Protein AF-A0A9D8J303-F1 (afdb_monomer)

Sequence (135 aa):
MKRLLLAVLLLCASNAFAAGGGPTNPLYVREQQGTTLTFFEVSCPDNTTDGIALVTAAQAANARSILFQNTNATAGNYVTICPVAFATDVCDTPAEGLTLWGAGSLPIDRAIRDGAWSCISGTGAAITVEVLIEK

Radius of gyration: 22.98 Å; Cα contacts (8 Å, |Δi|>4): 298; chains: 1; bounding box: 74×56×32 Å

Structure (mmCIF, N/CA/C/O backbone):
data_AF-A0A9D8J303-F1
#
_entry.id   AF-A0A9D8J303-F1
#
loop_
_atom_site.group_PDB
_atom_site.id
_atom_site.type_symbol
_atom_site.label_atom_id
_atom_site.label_alt_id
_atom_site.label_comp_id
_atom_site.label_asym_id
_atom_site.label_entity_id
_atom_site.label_seq_id
_atom_site.pdbx_PDB_ins_code
_atom_site.Cartn_x
_atom_site.Cartn_y
_atom_site.Cartn_z
_atom_site.occupancy
_atom_site.B_iso_or_equiv
_atom_site.auth_seq_id
_atom_site.auth_comp_id
_atom_site.auth_asym_id
_atom_site.auth_atom_id
_atom_site.pdbx_PDB_model_num
ATOM 1 N N . MET A 1 1 ? -61.325 37.478 15.347 1.00 44.81 1 MET A N 1
ATOM 2 C CA . MET A 1 1 ? -59.971 37.966 14.997 1.00 44.81 1 MET A CA 1
ATOM 3 C C . MET A 1 1 ? -59.066 36.758 14.749 1.00 44.81 1 MET A C 1
ATOM 5 O O . MET A 1 1 ? -58.615 36.113 15.682 1.00 44.81 1 MET A O 1
ATOM 9 N N . LYS A 1 2 ? -58.916 36.389 13.471 1.00 47.75 2 LYS A N 1
ATOM 10 C CA . LYS A 1 2 ? -58.295 35.160 12.929 1.00 47.75 2 LYS A CA 1
ATOM 11 C C . LYS A 1 2 ? -56.756 35.260 12.817 1.00 47.75 2 LYS A C 1
ATOM 13 O O . LYS A 1 2 ? -56.219 35.104 11.728 1.00 47.75 2 LYS A O 1
ATOM 18 N N . ARG A 1 3 ? -56.030 35.615 13.885 1.00 51.22 3 ARG A N 1
ATOM 19 C CA . ARG A 1 3 ? -54.570 35.874 13.769 1.00 51.22 3 ARG A CA 1
ATOM 20 C C . ARG A 1 3 ? -53.656 35.179 14.781 1.00 51.22 3 ARG A C 1
ATOM 22 O O . ARG A 1 3 ? -52.450 35.300 14.647 1.00 51.22 3 ARG A O 1
ATOM 29 N N . LEU A 1 4 ? -54.186 34.405 15.730 1.00 49.12 4 LEU A N 1
ATOM 30 C CA . LEU A 1 4 ? -53.358 33.745 16.756 1.00 49.12 4 LEU A CA 1
ATOM 31 C C . LEU A 1 4 ? -53.026 32.267 16.494 1.00 49.12 4 LEU A C 1
ATOM 33 O O . LEU A 1 4 ? -52.197 31.704 17.195 1.00 49.12 4 LEU A O 1
ATOM 37 N N . LEU A 1 5 ? -53.607 31.639 15.468 1.00 50.72 5 LEU A N 1
ATOM 38 C CA . LEU A 1 5 ? -53.395 30.208 15.191 1.00 50.72 5 LEU A CA 1
ATOM 39 C C . LEU A 1 5 ? -52.153 29.899 14.338 1.00 50.72 5 LEU A C 1
ATOM 41 O O . LEU A 1 5 ? -51.762 28.742 14.250 1.00 50.72 5 LEU A O 1
ATOM 45 N N . LEU A 1 6 ? -51.503 30.908 13.745 1.00 49.41 6 LEU A N 1
ATOM 46 C CA . LEU A 1 6 ? -50.312 30.697 12.908 1.00 49.41 6 LEU A CA 1
ATOM 47 C C . LEU A 1 6 ? -48.989 30.728 13.695 1.00 49.41 6 LEU A C 1
ATOM 49 O O . LEU A 1 6 ? -47.958 30.335 13.164 1.00 49.41 6 LEU A O 1
ATOM 53 N N . ALA A 1 7 ? -49.005 31.177 14.954 1.00 48.31 7 ALA A N 1
ATOM 54 C CA . ALA A 1 7 ? -47.798 31.286 15.780 1.00 48.31 7 ALA A CA 1
ATOM 55 C C . ALA A 1 7 ? -47.436 29.980 16.514 1.00 48.31 7 ALA A C 1
ATOM 57 O O . ALA A 1 7 ? -46.295 29.805 16.924 1.00 48.31 7 ALA A O 1
ATOM 58 N N . VAL A 1 8 ? -48.382 29.044 16.653 1.00 50.47 8 VAL A N 1
ATOM 59 C CA . VAL A 1 8 ? -48.162 27.772 17.372 1.00 50.47 8 VAL A CA 1
ATOM 60 C C . VAL A 1 8 ? -47.608 26.675 16.452 1.00 50.47 8 VAL A C 1
ATOM 62 O O . VAL A 1 8 ? -46.989 25.728 16.921 1.00 50.47 8 VAL A O 1
ATOM 65 N N . LEU A 1 9 ? -47.751 26.822 15.132 1.00 48.53 9 LEU A N 1
ATOM 66 C CA . LEU A 1 9 ? -47.262 25.849 14.146 1.00 48.53 9 LEU A CA 1
ATOM 67 C C . LEU A 1 9 ? -45.779 26.017 13.772 1.00 48.53 9 LEU A C 1
ATOM 69 O O . LEU A 1 9 ? -45.213 25.111 13.170 1.00 48.53 9 LEU A O 1
ATOM 73 N N . LEU A 1 10 ? -45.130 27.127 14.147 1.00 48.28 10 LEU A N 1
ATOM 74 C CA . LEU A 1 10 ? -43.705 27.358 13.856 1.00 48.28 10 LEU A CA 1
ATOM 75 C C . LEU A 1 10 ? -42.737 26.808 14.920 1.00 48.28 10 LEU A C 1
ATOM 77 O O . LEU A 1 10 ? -41.527 26.880 14.730 1.00 48.28 10 LEU A O 1
ATOM 81 N N . LEU A 1 11 ? -43.237 26.245 16.023 1.00 47.41 11 LEU A N 1
ATOM 82 C CA . LEU A 1 11 ? -42.411 25.767 17.143 1.00 47.41 11 LEU A CA 1
ATOM 83 C C . LEU A 1 11 ? -42.048 24.272 17.081 1.00 47.41 11 LEU A C 1
ATOM 85 O O . LEU A 1 11 ? -41.375 23.780 17.981 1.00 47.41 11 LEU A O 1
ATOM 89 N N . CYS A 1 12 ? -42.444 23.551 16.026 1.00 48.25 12 CYS A N 1
ATOM 90 C CA . CYS A 1 12 ? -42.174 22.112 15.883 1.00 48.25 12 CYS A CA 1
ATOM 91 C C . CYS A 1 12 ? -41.349 21.733 14.645 1.00 48.25 12 CYS A C 1
ATOM 93 O O . CYS A 1 12 ? -41.346 20.569 14.252 1.00 48.25 12 CYS A O 1
ATOM 95 N N . ALA A 1 13 ? -40.597 22.666 14.057 1.00 47.97 13 ALA A N 1
ATOM 96 C CA . ALA A 1 13 ? -39.508 22.301 13.152 1.00 47.97 13 ALA A CA 1
ATOM 97 C C . ALA A 1 13 ? -38.290 21.846 13.975 1.00 47.97 13 ALA A C 1
ATOM 99 O O . ALA A 1 13 ? -37.222 22.454 13.942 1.00 47.97 13 ALA A O 1
ATOM 100 N N . SER A 1 14 ? -38.465 20.787 14.767 1.00 48.97 14 SER A N 1
ATOM 101 C CA . SER A 1 14 ? -37.335 20.010 15.257 1.00 48.97 14 SER A CA 1
ATOM 102 C C . SER A 1 14 ? -36.628 19.500 14.012 1.00 48.97 14 SER A C 1
ATOM 104 O O . SER A 1 14 ? -37.262 18.845 13.182 1.00 48.97 14 SER A O 1
ATOM 106 N N . ASN A 1 15 ? -35.344 19.813 13.855 1.00 45.31 15 ASN A N 1
ATOM 107 C CA . ASN A 1 15 ? -34.519 19.184 12.837 1.00 45.31 15 ASN A CA 1
ATOM 108 C C . ASN A 1 15 ? -34.637 17.671 13.037 1.00 45.31 15 ASN A C 1
ATOM 110 O O . ASN A 1 15 ? -34.056 17.116 13.970 1.00 45.31 15 ASN A O 1
ATOM 114 N N . ALA A 1 16 ? -35.432 17.012 12.196 1.00 42.72 16 ALA A N 1
ATOM 115 C CA . ALA A 1 16 ? -35.456 15.570 12.098 1.00 42.72 16 ALA A CA 1
ATOM 116 C C . ALA A 1 16 ? -34.157 15.166 11.401 1.00 42.72 16 ALA A C 1
ATOM 118 O O . ALA A 1 16 ? -34.143 14.775 10.237 1.00 42.72 16 ALA A O 1
ATOM 119 N N . PHE A 1 17 ? -33.039 15.298 12.114 1.00 46.81 17 PHE A N 1
ATOM 120 C CA . PHE A 1 17 ? -31.905 14.448 11.835 1.00 46.81 17 PHE A CA 1
ATOM 121 C C . PHE A 1 17 ? -32.443 13.042 12.051 1.00 46.81 17 PHE A C 1
ATOM 123 O O . PHE A 1 17 ? -32.822 12.681 13.168 1.00 46.81 17 PHE A O 1
ATOM 130 N N . ALA A 1 18 ? -32.572 12.276 10.968 1.00 49.78 18 ALA A N 1
ATOM 131 C CA . ALA A 1 18 ? -32.665 10.839 11.091 1.00 49.78 18 ALA A CA 1
ATOM 132 C C . ALA A 1 18 ? -31.442 10.445 11.918 1.00 49.78 18 ALA A C 1
ATOM 134 O O . ALA A 1 18 ? -30.316 10.524 11.431 1.00 49.78 18 ALA A O 1
ATOM 135 N N . ALA A 1 19 ? -31.655 10.157 13.202 1.00 49.84 19 ALA A N 1
ATOM 136 C CA . ALA A 1 19 ? -30.623 9.640 14.070 1.00 49.84 19 ALA A CA 1
ATOM 137 C C . ALA A 1 19 ? -30.269 8.280 13.476 1.00 49.84 19 ALA A C 1
ATOM 139 O O . ALA A 1 19 ? -30.948 7.285 13.739 1.00 49.84 19 ALA A O 1
ATOM 140 N N . GLY A 1 20 ? -29.291 8.274 12.564 1.00 52.00 20 GLY A N 1
ATOM 141 C CA . GLY A 1 20 ? -28.702 7.062 12.026 1.00 52.00 20 GLY A CA 1
ATOM 142 C C . GLY A 1 20 ? -28.393 6.197 13.232 1.00 52.00 20 GLY A C 1
ATOM 143 O O . GLY A 1 20 ? -27.711 6.648 14.152 1.00 52.00 20 GLY A O 1
ATOM 144 N N . GLY A 1 21 ? -29.035 5.029 13.301 1.00 60.97 21 GLY A N 1
ATOM 145 C CA . GLY A 1 21 ? -28.943 4.175 14.481 1.00 60.97 21 GLY A CA 1
ATOM 146 C C . GLY A 1 21 ? -27.496 3.793 14.771 1.00 60.97 21 GLY A C 1
ATOM 147 O O . GLY A 1 21 ? -26.601 4.080 13.996 1.00 60.97 21 GLY A O 1
ATOM 148 N N . GLY A 1 22 ? -27.237 3.127 15.890 1.00 61.22 22 GLY A N 1
ATOM 149 C CA . GLY A 1 22 ? -25.872 2.715 16.212 1.00 61.22 22 GLY A CA 1
ATOM 150 C C . GLY A 1 22 ? -25.267 1.729 15.194 1.00 61.22 22 GLY A C 1
ATOM 151 O O . GLY A 1 22 ? -25.955 1.257 14.291 1.00 61.22 22 GLY A O 1
ATOM 152 N N . PRO A 1 23 ? -24.001 1.325 15.397 1.00 56.53 23 PRO A N 1
ATOM 153 C CA . PRO A 1 23 ? -23.265 0.345 14.585 1.00 56.53 23 PRO A CA 1
ATOM 154 C C . PRO A 1 23 ? -23.985 -0.961 14.228 1.00 56.53 23 PRO A C 1
ATOM 156 O O . PRO A 1 23 ? -23.537 -1.674 13.338 1.00 56.53 23 PRO A O 1
ATOM 159 N N . THR A 1 24 ? -25.048 -1.301 14.953 1.00 66.31 24 THR A N 1
ATOM 160 C CA . THR A 1 24 ? -25.872 -2.497 14.770 1.00 66.31 24 THR A CA 1
ATOM 161 C C . THR A 1 24 ? -27.071 -2.282 13.841 1.00 66.31 24 THR A C 1
ATOM 163 O O . THR A 1 24 ? -27.763 -3.244 13.517 1.00 66.31 24 THR A O 1
ATOM 166 N N . ASN A 1 25 ? -27.346 -1.046 13.415 1.00 69.81 25 ASN A N 1
ATOM 167 C CA . ASN A 1 25 ? -28.432 -0.732 12.493 1.00 69.81 25 ASN A CA 1
ATOM 168 C C . ASN A 1 25 ? -27.953 -0.926 11.039 1.00 69.81 25 ASN A C 1
ATOM 170 O O . ASN A 1 25 ? -26.964 -0.308 10.645 1.00 69.81 25 ASN A O 1
ATOM 174 N N . PRO A 1 26 ? -28.654 -1.726 10.213 1.00 63.97 26 PRO A N 1
ATOM 175 C CA . PRO A 1 26 ? -28.286 -1.945 8.811 1.00 63.97 26 PRO A CA 1
ATOM 176 C C . PRO A 1 26 ? -28.363 -0.682 7.937 1.00 63.97 26 PRO A C 1
ATOM 178 O O . PRO A 1 26 ? -27.812 -0.668 6.842 1.00 63.97 26 PRO A O 1
ATOM 181 N N . LEU A 1 27 ? -29.035 0.373 8.406 1.00 62.31 27 LEU A N 1
ATOM 182 C CA . LEU A 1 27 ? -29.119 1.682 7.751 1.00 62.31 27 LEU A CA 1
ATOM 183 C C . LEU A 1 27 ? -28.205 2.728 8.405 1.00 62.31 27 LEU A C 1
ATOM 185 O O . LEU A 1 27 ? -28.340 3.925 8.143 1.00 62.31 27 LEU A O 1
ATOM 189 N N . TYR A 1 28 ? -27.300 2.307 9.291 1.00 62.25 28 TYR A N 1
ATOM 190 C CA . TYR A 1 28 ? -26.329 3.213 9.880 1.00 62.25 28 TYR A CA 1
ATOM 191 C C . TYR A 1 28 ? -25.271 3.606 8.854 1.00 62.25 28 TYR A C 1
ATOM 193 O O . TYR A 1 28 ? -24.372 2.836 8.518 1.00 62.25 28 TYR A O 1
ATOM 201 N N . VAL A 1 29 ? -25.357 4.853 8.410 1.00 59.62 29 VAL A N 1
ATOM 202 C CA . VAL A 1 29 ? -24.255 5.529 7.737 1.00 59.62 29 VAL A CA 1
ATOM 203 C C . VAL A 1 29 ? -23.359 6.107 8.831 1.00 59.62 29 VAL A C 1
ATOM 205 O O . VAL A 1 29 ? -23.755 7.039 9.533 1.00 59.62 29 VAL A O 1
ATOM 208 N N . ARG A 1 30 ? -22.165 5.530 9.023 1.00 58.22 30 ARG A N 1
ATOM 209 C CA . ARG A 1 30 ? -21.132 6.143 9.876 1.00 58.22 30 ARG A CA 1
ATOM 210 C C . ARG A 1 30 ? -20.762 7.503 9.294 1.00 58.22 30 ARG A C 1
ATOM 212 O O . ARG A 1 30 ? -20.635 7.623 8.079 1.00 58.22 30 ARG A O 1
ATOM 219 N N . GLU A 1 31 ? -20.539 8.498 10.153 1.00 59.88 31 GLU A N 1
ATOM 220 C CA . GLU A 1 31 ? -19.920 9.761 9.732 1.00 59.88 31 GLU A CA 1
ATOM 221 C C . GLU A 1 31 ? -18.649 9.455 8.931 1.00 59.88 31 GLU A C 1
ATOM 223 O O . GLU A 1 31 ? -17.837 8.627 9.344 1.00 59.88 31 GLU A O 1
ATOM 228 N N . GLN A 1 32 ? -18.491 10.057 7.755 1.00 61.41 32 GLN A N 1
ATOM 229 C CA . GLN A 1 32 ? -17.423 9.661 6.834 1.00 61.41 32 GLN A CA 1
ATOM 230 C C . GLN A 1 32 ? -16.029 10.126 7.288 1.00 61.41 32 GLN A C 1
ATOM 232 O O . GLN A 1 32 ? -15.046 9.757 6.664 1.00 61.41 32 GLN A O 1
ATOM 237 N N . GLN A 1 33 ? -15.942 10.895 8.377 1.00 58.56 33 GLN A N 1
ATOM 238 C CA . GLN A 1 33 ? -14.685 11.408 8.906 1.00 58.56 33 GLN A CA 1
ATOM 239 C C . GLN A 1 33 ? -14.281 10.694 10.194 1.00 58.56 33 GLN A C 1
ATOM 241 O O . GLN A 1 33 ? -15.091 10.455 11.096 1.00 58.56 33 GLN A O 1
ATOM 246 N N . GLY A 1 34 ? -13.011 10.319 10.245 1.00 63.47 34 GLY A N 1
ATOM 247 C CA . GLY A 1 34 ? -12.345 9.848 11.444 1.00 63.47 34 GLY A CA 1
ATOM 248 C C . GLY A 1 34 ? -11.981 11.003 12.364 1.00 63.47 34 GLY A C 1
ATOM 249 O O . GLY A 1 34 ? -11.870 12.156 11.956 1.00 63.47 34 GLY A O 1
ATOM 250 N N . THR A 1 35 ? -11.771 10.686 13.633 1.00 70.56 35 THR A N 1
ATOM 251 C CA . THR A 1 35 ? -11.273 11.647 14.625 1.00 70.56 35 THR A CA 1
ATOM 252 C C . THR A 1 35 ? -9.749 11.657 14.689 1.00 70.56 35 THR A C 1
ATOM 254 O O . THR A 1 35 ? -9.163 12.473 15.399 1.00 70.56 35 THR A O 1
ATOM 257 N N . THR A 1 36 ? -9.084 10.718 14.011 1.00 81.81 36 THR A N 1
ATOM 258 C CA . THR A 1 36 ? -7.628 10.566 14.068 1.00 81.81 36 THR A CA 1
ATOM 259 C C . THR A 1 36 ? -7.051 10.235 12.700 1.00 81.81 36 THR A C 1
ATOM 261 O O . THR A 1 36 ? -7.539 9.340 12.015 1.00 81.81 36 THR A O 1
ATOM 264 N N . LEU A 1 37 ? -5.971 10.934 12.345 1.00 85.62 37 LEU A N 1
ATOM 265 C CA . LEU A 1 37 ? -5.164 10.698 11.153 1.00 85.62 37 LEU A CA 1
ATOM 266 C C . LEU A 1 37 ? -3.766 10.250 11.582 1.00 85.62 37 LEU A C 1
ATOM 268 O O . LEU A 1 37 ? -3.129 10.899 12.410 1.00 85.62 37 LEU A O 1
ATOM 272 N N . THR A 1 38 ? -3.298 9.129 11.042 1.00 90.06 38 THR A N 1
ATOM 273 C CA . THR A 1 38 ? -1.945 8.601 11.260 1.00 90.06 38 THR A CA 1
ATOM 274 C C . THR A 1 38 ? -1.212 8.570 9.932 1.00 90.06 38 THR A C 1
ATOM 276 O O . THR A 1 38 ? -1.710 7.976 8.983 1.00 90.06 38 THR A O 1
ATOM 279 N N . PHE A 1 39 ? -0.034 9.182 9.882 1.00 92.12 39 PHE A N 1
ATOM 280 C CA . PHE A 1 39 ? 0.826 9.211 8.704 1.00 92.12 39 PHE A CA 1
ATOM 281 C C . PHE A 1 39 ? 2.134 8.477 8.992 1.00 92.12 39 PHE A C 1
ATOM 283 O O . PHE A 1 39 ? 2.707 8.644 10.071 1.00 92.12 39 PHE A O 1
ATOM 29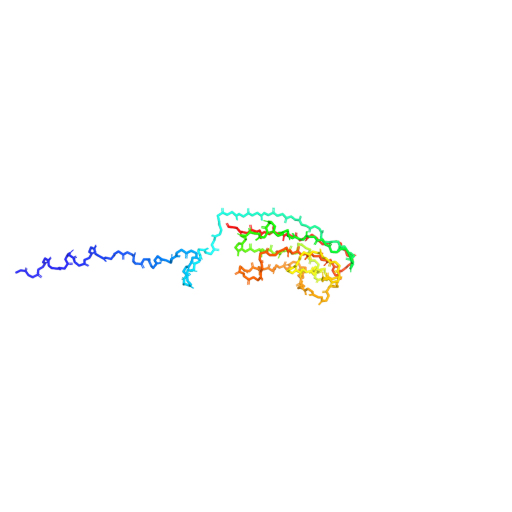0 N N . PHE A 1 40 ? 2.598 7.680 8.036 1.00 93.12 40 PHE A N 1
ATOM 291 C CA . PHE A 1 40 ? 3.923 7.071 8.059 1.00 93.12 40 PHE A CA 1
ATOM 292 C C . PHE A 1 40 ? 4.370 6.689 6.647 1.00 93.12 40 PHE A C 1
ATOM 294 O O . PHE A 1 40 ? 3.562 6.579 5.729 1.00 93.12 40 PHE A O 1
ATOM 301 N N . GLU A 1 41 ? 5.667 6.457 6.493 1.00 93.31 41 GLU A N 1
ATOM 302 C CA . GLU A 1 41 ? 6.285 6.063 5.232 1.00 93.31 41 GLU A CA 1
ATOM 303 C C . GLU A 1 41 ? 6.852 4.652 5.346 1.00 93.31 41 GLU A C 1
ATOM 305 O O . GLU A 1 41 ? 7.418 4.273 6.375 1.00 93.31 41 GLU A O 1
ATOM 310 N N . VAL A 1 42 ? 6.717 3.879 4.273 1.00 91.62 42 VAL A N 1
ATOM 311 C CA . VAL A 1 42 ? 7.287 2.537 4.163 1.00 91.62 42 VAL A CA 1
ATOM 312 C C . VAL A 1 42 ? 8.104 2.460 2.886 1.00 91.62 42 VAL A C 1
ATOM 314 O O . VAL A 1 42 ? 7.623 2.799 1.809 1.00 91.62 42 VAL A O 1
ATOM 317 N N . SER A 1 43 ? 9.346 1.998 3.002 1.00 90.94 43 SER A N 1
ATOM 318 C CA . SER A 1 43 ? 10.177 1.695 1.840 1.00 90.94 43 SER A CA 1
ATOM 319 C C . SER A 1 43 ? 9.851 0.291 1.342 1.00 90.94 43 SER A C 1
ATOM 321 O O . SER A 1 43 ? 10.119 -0.691 2.036 1.00 90.94 43 SER A O 1
ATOM 323 N N . CYS A 1 44 ? 9.256 0.200 0.158 1.00 88.69 44 CYS A N 1
ATOM 324 C CA . CYS A 1 44 ? 8.987 -1.056 -0.526 1.00 88.69 44 CYS A CA 1
ATOM 325 C C . CYS A 1 44 ? 10.252 -1.480 -1.290 1.00 88.69 44 CYS A C 1
ATOM 327 O O . CYS A 1 44 ? 10.717 -0.714 -2.142 1.00 88.69 44 CYS A O 1
ATOM 329 N N . PRO A 1 45 ? 10.836 -2.651 -0.983 1.00 85.06 45 PRO A N 1
ATOM 330 C CA . PRO A 1 45 ? 12.125 -3.073 -1.527 1.00 85.06 45 PRO A CA 1
ATOM 331 C C . PRO A 1 45 ? 12.062 -3.364 -3.030 1.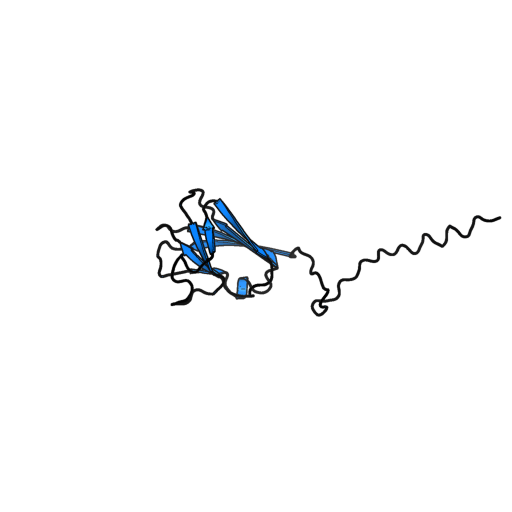00 85.06 45 PRO A C 1
ATOM 333 O O . PRO A 1 45 ? 10.991 -3.576 -3.597 1.00 85.06 45 PRO A O 1
ATOM 336 N N . ASP A 1 46 ? 13.237 -3.352 -3.663 1.00 78.75 46 ASP A N 1
ATOM 337 C CA . ASP A 1 46 ? 13.469 -3.507 -5.105 1.00 78.75 46 ASP A CA 1
ATOM 338 C C . ASP A 1 46 ? 13.448 -4.954 -5.610 1.00 78.75 46 ASP A C 1
ATOM 340 O O . ASP A 1 46 ? 13.582 -5.175 -6.817 1.00 78.75 46 ASP A O 1
ATOM 344 N N . ASN A 1 47 ? 13.290 -5.933 -4.718 1.00 67.75 47 ASN A N 1
ATOM 345 C CA . ASN A 1 47 ? 13.312 -7.342 -5.073 1.00 67.75 47 ASN A CA 1
ATOM 346 C C . ASN A 1 47 ? 11.898 -7.931 -5.170 1.00 67.75 47 ASN A C 1
ATOM 348 O O . ASN A 1 47 ? 10.970 -7.546 -4.465 1.00 67.75 47 ASN A O 1
ATOM 352 N N . THR A 1 48 ? 11.738 -8.881 -6.087 1.00 61.06 48 THR A N 1
ATOM 353 C CA . THR A 1 48 ? 10.466 -9.543 -6.390 1.00 61.06 48 THR A CA 1
ATOM 354 C C . THR A 1 48 ? 10.191 -10.741 -5.475 1.00 61.06 48 THR A C 1
ATOM 356 O O . THR A 1 48 ? 9.460 -11.636 -5.873 1.00 61.06 48 THR A O 1
ATOM 359 N N . THR A 1 49 ? 10.833 -10.829 -4.308 1.00 63.44 49 THR A N 1
ATOM 360 C CA . THR A 1 49 ? 10.755 -12.035 -3.459 1.00 63.44 49 THR A CA 1
ATOM 361 C C . THR A 1 49 ? 10.600 -11.729 -1.974 1.00 63.44 49 THR A C 1
ATOM 363 O O . THR A 1 49 ? 10.060 -12.558 -1.250 1.00 63.44 49 THR A O 1
ATOM 366 N N . ASP A 1 50 ? 11.009 -10.542 -1.523 1.00 65.19 50 ASP A N 1
ATOM 367 C CA . ASP A 1 50 ? 10.853 -10.088 -0.145 1.00 65.19 50 ASP A CA 1
ATOM 368 C C . ASP A 1 50 ? 9.881 -8.904 -0.129 1.00 65.19 50 ASP A C 1
ATOM 370 O O . ASP A 1 50 ? 10.269 -7.740 -0.044 1.00 65.19 50 ASP A O 1
ATOM 374 N N . GLY A 1 51 ? 8.584 -9.185 -0.228 1.00 73.69 51 GLY A N 1
ATOM 375 C CA . GLY A 1 51 ? 7.579 -8.172 0.071 1.00 73.69 51 GLY A CA 1
ATOM 376 C C . GLY A 1 51 ? 7.721 -7.684 1.518 1.00 73.69 51 GLY A C 1
ATOM 377 O O 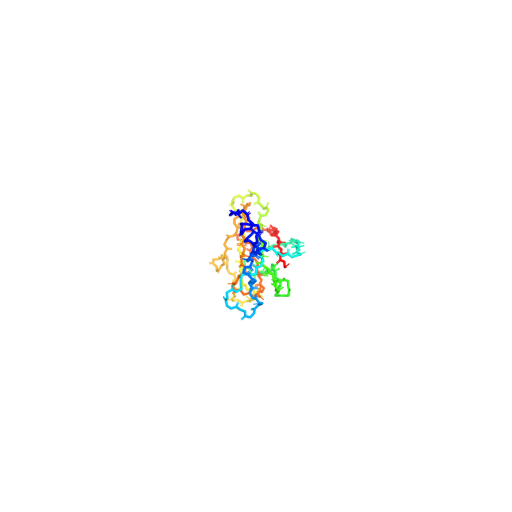. GLY A 1 51 ? 8.161 -8.408 2.413 1.00 73.69 51 GLY A O 1
ATOM 378 N N . ILE A 1 52 ? 7.335 -6.437 1.776 1.00 86.94 52 ILE A N 1
ATOM 379 C CA . ILE A 1 52 ? 7.325 -5.875 3.132 1.00 86.94 52 ILE A CA 1
ATOM 380 C C . ILE A 1 52 ? 5.897 -5.576 3.570 1.00 86.94 52 ILE A C 1
ATOM 382 O O . ILE A 1 52 ? 5.018 -5.295 2.754 1.00 86.94 52 ILE A O 1
ATOM 386 N N . ALA A 1 53 ? 5.652 -5.627 4.878 1.00 89.06 53 ALA A N 1
ATOM 387 C CA . ALA A 1 53 ? 4.406 -5.140 5.446 1.00 89.06 53 ALA A CA 1
ATOM 388 C C . ALA A 1 53 ? 4.288 -3.623 5.217 1.00 89.06 53 ALA A C 1
ATOM 390 O O . ALA A 1 53 ? 5.061 -2.842 5.768 1.00 89.06 53 ALA A O 1
ATOM 391 N N . LEU A 1 54 ? 3.295 -3.224 4.426 1.00 89.44 54 LEU A N 1
ATOM 392 C CA . LEU A 1 54 ? 2.928 -1.833 4.181 1.00 89.44 54 LEU A CA 1
ATOM 393 C C . LEU A 1 54 ? 2.030 -1.305 5.305 1.00 89.44 54 LEU A C 1
ATOM 395 O O . LEU A 1 54 ? 2.218 -0.199 5.793 1.00 89.44 54 LEU A O 1
ATOM 399 N N . VAL A 1 55 ? 1.069 -2.113 5.753 1.00 90.19 55 VAL A N 1
ATOM 400 C CA . VAL A 1 55 ? 0.204 -1.811 6.901 1.00 90.19 55 VAL A CA 1
ATOM 401 C C . VAL A 1 55 ? -0.010 -3.096 7.679 1.00 90.19 55 VAL A C 1
ATOM 403 O O . VAL A 1 55 ? -0.411 -4.107 7.115 1.00 90.19 55 VAL A O 1
ATOM 406 N N . THR A 1 56 ? 0.222 -3.094 8.986 1.00 88.69 56 THR A N 1
ATOM 407 C CA . THR A 1 56 ? -0.104 -4.261 9.820 1.00 88.69 56 THR A CA 1
ATOM 408 C C . THR A 1 56 ? -1.610 -4.354 10.071 1.00 88.69 56 THR A C 1
ATOM 410 O O . THR A 1 56 ? -2.317 -3.346 10.076 1.00 88.69 56 THR A O 1
ATOM 413 N N . ALA A 1 57 ? -2.114 -5.552 10.378 1.00 85.19 57 ALA A N 1
ATOM 414 C CA . ALA A 1 57 ? -3.525 -5.733 10.734 1.00 85.19 57 ALA A CA 1
ATOM 415 C C . ALA A 1 57 ? -3.941 -4.857 11.935 1.00 85.19 57 ALA A C 1
ATOM 417 O O . ALA A 1 57 ? -5.046 -4.330 11.970 1.00 85.19 57 ALA A O 1
ATOM 418 N N . ALA A 1 58 ? -3.035 -4.622 12.892 1.00 85.00 58 ALA A N 1
ATOM 419 C CA . ALA A 1 58 ? -3.289 -3.737 14.030 1.00 85.00 58 ALA A CA 1
ATOM 420 C C . ALA A 1 58 ? -3.416 -2.256 13.620 1.00 85.00 58 ALA A C 1
ATOM 422 O O . ALA A 1 58 ? -4.244 -1.522 14.164 1.00 85.00 58 ALA A O 1
ATOM 423 N N . GLN A 1 59 ? -2.619 -1.806 12.647 1.00 86.69 59 GLN A N 1
ATOM 424 C CA . GLN A 1 59 ? -2.721 -0.449 12.104 1.00 86.69 59 GLN A CA 1
ATOM 425 C C . GLN A 1 59 ? -4.005 -0.273 11.289 1.00 86.69 59 GLN A C 1
ATOM 427 O O . GLN A 1 59 ? -4.709 0.715 11.501 1.00 86.69 59 GLN A O 1
ATOM 432 N N . ALA A 1 60 ? -4.349 -1.251 10.445 1.00 82.38 60 ALA A N 1
ATOM 433 C CA . ALA A 1 60 ? -5.578 -1.258 9.651 1.00 82.38 60 ALA A CA 1
ATOM 434 C C . ALA A 1 60 ? -6.850 -1.463 10.497 1.00 82.38 60 ALA A C 1
ATOM 436 O O . ALA A 1 60 ? -7.936 -1.069 10.075 1.00 82.38 60 ALA A O 1
ATOM 437 N N . ALA A 1 61 ? -6.734 -2.025 11.706 1.00 80.50 61 ALA A N 1
ATOM 438 C CA . ALA A 1 61 ? -7.872 -2.250 12.587 1.00 80.50 61 ALA A CA 1
ATOM 439 C C . ALA A 1 61 ? -8.614 -0.939 12.879 1.00 80.50 61 ALA A C 1
ATOM 441 O O . ALA A 1 61 ? -8.042 0.022 13.414 1.00 80.50 61 ALA A O 1
ATOM 442 N N . ASN A 1 62 ? -9.912 -0.931 12.568 1.00 77.94 62 ASN A N 1
ATOM 443 C CA . ASN A 1 62 ? -10.784 0.234 12.688 1.00 77.94 62 ASN A CA 1
ATOM 444 C C . ASN A 1 62 ? -10.337 1.445 11.844 1.00 77.94 62 ASN A C 1
ATOM 446 O O . ASN A 1 62 ? -10.696 2.565 12.204 1.00 77.94 62 ASN A O 1
ATOM 450 N N . ALA A 1 63 ? -9.588 1.262 10.753 1.00 81.62 63 ALA A N 1
ATOM 451 C CA . ALA A 1 63 ? -9.342 2.317 9.764 1.00 81.62 63 ALA A CA 1
ATOM 452 C C . ALA A 1 63 ? -10.622 2.609 8.969 1.00 81.62 63 ALA A C 1
ATOM 454 O O . ALA A 1 63 ? -11.262 1.665 8.536 1.00 81.62 63 ALA A O 1
ATOM 455 N N . ARG A 1 64 ? -11.049 3.877 8.830 1.00 80.69 64 ARG A N 1
ATOM 456 C CA . ARG A 1 64 ? -12.124 4.418 7.948 1.00 80.69 64 ARG A CA 1
ATOM 457 C C . ARG A 1 64 ? -11.689 4.504 6.508 1.00 80.69 64 ARG A C 1
ATOM 459 O O . ARG A 1 64 ? -12.431 4.055 5.640 1.00 80.69 64 ARG A O 1
ATOM 466 N N . SER A 1 65 ? -10.497 5.017 6.300 1.00 84.69 65 SER A N 1
ATOM 467 C CA . SER A 1 65 ? -9.871 5.097 5.000 1.00 84.69 65 SER A CA 1
ATOM 468 C C . SER A 1 65 ? -8.381 4.834 5.171 1.00 84.69 65 SER A C 1
ATOM 470 O O . SER A 1 65 ? -7.801 5.082 6.237 1.00 84.69 65 SER A O 1
ATOM 472 N N . ILE A 1 66 ? -7.779 4.268 4.132 1.00 88.81 66 ILE A N 1
ATOM 473 C CA . ILE A 1 66 ? -6.329 4.185 4.000 1.00 88.81 66 ILE A CA 1
ATOM 474 C C . ILE A 1 66 ? -5.982 4.766 2.638 1.00 88.81 66 ILE A C 1
ATOM 476 O O . ILE A 1 66 ? -6.493 4.308 1.620 1.00 88.81 66 ILE A O 1
ATOM 480 N N . LEU A 1 67 ? -5.129 5.780 2.615 1.00 91.06 67 LEU A N 1
ATOM 481 C CA . LEU A 1 67 ? -4.570 6.330 1.391 1.00 91.06 67 LEU A CA 1
ATOM 482 C C . LEU A 1 67 ? -3.144 5.817 1.239 1.00 91.06 67 LEU A C 1
ATOM 484 O O . LEU A 1 67 ? -2.315 6.011 2.129 1.00 91.06 67 LEU A O 1
ATOM 488 N N . PHE A 1 68 ? -2.875 5.197 0.096 1.00 92.81 68 PHE A N 1
ATOM 489 C CA . PHE A 1 68 ? -1.529 4.847 -0.337 1.00 92.81 68 PHE A CA 1
ATOM 490 C C . PHE A 1 68 ? -1.069 5.840 -1.390 1.00 92.81 68 PHE A C 1
ATOM 492 O O . PHE A 1 68 ? -1.789 6.081 -2.359 1.00 92.81 68 PHE A O 1
ATOM 499 N N . GLN A 1 69 ? 0.123 6.398 -1.229 1.00 94.06 69 GLN A N 1
ATOM 500 C CA . GLN A 1 69 ? 0.679 7.361 -2.167 1.00 94.06 69 GLN A CA 1
ATOM 501 C C . GLN A 1 69 ? 2.114 6.993 -2.526 1.00 94.06 69 GLN A C 1
ATOM 503 O O . GLN A 1 69 ? 2.963 6.797 -1.661 1.00 94.06 69 GLN A O 1
ATOM 508 N N . ASN A 1 70 ? 2.387 6.903 -3.824 1.00 92.75 70 ASN A N 1
ATOM 509 C CA . ASN A 1 70 ? 3.732 6.707 -4.340 1.00 92.75 70 ASN A CA 1
ATOM 510 C C . ASN A 1 70 ? 4.335 8.084 -4.622 1.00 92.75 70 ASN A C 1
ATOM 512 O O . ASN A 1 70 ? 3.910 8.793 -5.536 1.00 92.75 70 ASN A O 1
ATOM 516 N N . THR A 1 71 ? 5.329 8.466 -3.826 1.00 88.12 71 THR A N 1
ATOM 517 C CA . THR A 1 71 ? 5.965 9.789 -3.903 1.00 88.12 71 THR A CA 1
ATOM 518 C C . THR A 1 71 ? 6.966 9.909 -5.047 1.00 88.12 71 THR A C 1
ATOM 520 O O . THR A 1 71 ? 7.446 11.003 -5.349 1.00 88.12 71 THR A O 1
ATOM 523 N N . ASN A 1 72 ? 7.284 8.803 -5.724 1.00 87.62 72 ASN A N 1
ATOM 524 C CA . ASN A 1 72 ? 8.228 8.804 -6.827 1.00 87.62 72 ASN A CA 1
ATOM 525 C C . ASN A 1 72 ? 7.600 9.443 -8.070 1.00 87.62 72 ASN A C 1
ATOM 527 O O . ASN A 1 72 ? 6.683 8.889 -8.665 1.00 87.62 72 ASN A O 1
ATOM 531 N N . ALA A 1 73 ? 8.125 10.587 -8.507 1.00 83.81 73 ALA A N 1
ATOM 532 C CA . ALA A 1 73 ? 7.599 11.317 -9.663 1.00 83.81 73 ALA A CA 1
ATOM 533 C C . ALA A 1 73 ? 7.897 10.658 -11.026 1.00 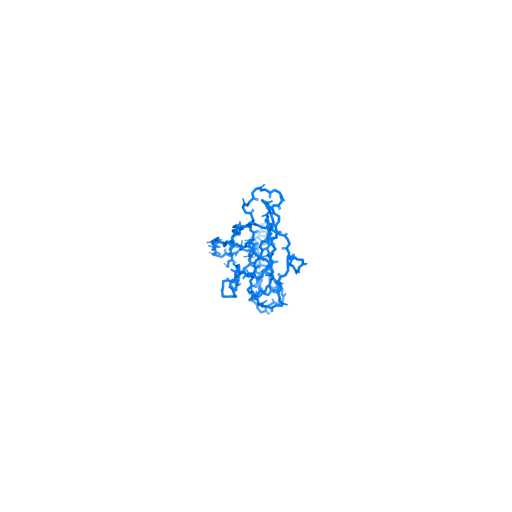83.81 73 ALA A C 1
ATOM 535 O O . ALA A 1 73 ? 7.447 11.140 -12.067 1.00 83.81 73 ALA A O 1
ATOM 536 N N . THR A 1 74 ? 8.679 9.578 -11.056 1.00 86.75 74 THR A N 1
ATOM 537 C CA . THR A 1 74 ? 9.055 8.912 -12.306 1.00 86.75 74 THR A CA 1
ATOM 538 C C . THR A 1 74 ? 7.917 8.011 -12.770 1.00 86.75 74 THR A C 1
ATOM 540 O O . THR A 1 74 ? 7.595 7.032 -12.108 1.00 86.75 74 THR A O 1
ATOM 543 N N . ALA A 1 75 ? 7.348 8.289 -13.946 1.00 73.12 75 ALA A N 1
ATOM 544 C CA . ALA A 1 75 ? 6.197 7.552 -14.486 1.00 73.12 75 ALA A CA 1
ATOM 545 C C . ALA A 1 75 ? 6.430 6.035 -14.647 1.00 73.12 75 ALA A C 1
ATOM 547 O O . ALA A 1 75 ? 5.484 5.255 -14.599 1.00 73.12 75 ALA A O 1
ATOM 548 N N . GLY A 1 76 ? 7.686 5.617 -14.829 1.00 81.50 76 GLY A N 1
ATOM 549 C CA . GLY A 1 76 ? 8.072 4.210 -14.922 1.00 81.50 76 GLY A CA 1
ATOM 550 C C . GLY A 1 76 ? 8.270 3.510 -13.578 1.00 81.50 76 GLY A C 1
ATOM 551 O O . GLY A 1 76 ? 8.417 2.298 -13.594 1.00 81.50 76 GLY A O 1
ATOM 552 N N . ASN A 1 77 ? 8.271 4.240 -12.454 1.00 88.25 77 ASN A N 1
ATOM 553 C CA . ASN A 1 77 ? 8.462 3.699 -11.108 1.00 88.25 77 ASN A CA 1
ATOM 554 C C . ASN A 1 77 ? 7.101 3.404 -10.472 1.00 88.25 77 ASN A C 1
ATOM 556 O O . ASN A 1 77 ? 6.343 4.320 -10.158 1.00 88.25 77 ASN A O 1
ATOM 560 N N . TYR A 1 78 ? 6.790 2.130 -10.269 1.00 88.75 78 TYR A N 1
ATOM 561 C CA . TYR A 1 78 ? 5.532 1.675 -9.703 1.00 88.75 78 TYR A CA 1
ATOM 562 C C . TYR A 1 78 ? 5.778 0.657 -8.602 1.00 88.75 78 TYR A C 1
ATOM 564 O O . TYR A 1 78 ? 6.707 -0.152 -8.644 1.00 88.75 78 TYR A O 1
ATOM 572 N N . VAL A 1 79 ? 4.895 0.683 -7.619 1.00 90.50 79 VAL A N 1
ATOM 573 C CA . VAL A 1 79 ? 4.865 -0.293 -6.540 1.00 90.50 79 VAL A CA 1
ATOM 574 C C . VAL A 1 79 ? 3.609 -1.130 -6.693 1.00 90.50 79 VAL A C 1
ATOM 576 O O . VAL A 1 79 ? 2.551 -0.627 -7.070 1.00 90.50 79 VAL A O 1
ATOM 579 N N . THR A 1 80 ? 3.729 -2.420 -6.434 1.00 89.50 80 THR A N 1
ATOM 580 C CA . THR A 1 80 ? 2.582 -3.313 -6.348 1.00 89.50 80 THR A CA 1
ATOM 581 C C . THR A 1 80 ? 2.194 -3.433 -4.887 1.00 89.50 80 THR A C 1
ATOM 583 O O . THR A 1 80 ? 3.046 -3.706 -4.043 1.00 89.50 80 THR A O 1
ATOM 586 N N . ILE A 1 81 ? 0.923 -3.196 -4.584 1.00 89.69 81 ILE A N 1
ATOM 587 C CA . ILE A 1 81 ? 0.365 -3.291 -3.236 1.00 89.69 81 ILE A CA 1
ATOM 588 C C . ILE A 1 81 ? -0.692 -4.385 -3.181 1.00 89.69 81 ILE A C 1
ATOM 590 O O . ILE A 1 81 ? -1.464 -4.575 -4.125 1.00 89.69 81 ILE A O 1
ATOM 594 N N . CYS A 1 82 ? -0.750 -5.086 -2.056 1.00 87.75 82 CYS A N 1
ATOM 595 C CA . CYS A 1 82 ? -1.630 -6.230 -1.883 1.00 87.75 82 CYS A CA 1
ATOM 596 C C . CYS A 1 82 ? -2.413 -6.154 -0.572 1.00 87.75 82 CYS A C 1
ATOM 598 O O . CYS A 1 82 ? -1.838 -5.803 0.458 1.00 87.75 82 CYS A O 1
ATOM 600 N N . PRO A 1 83 ? -3.714 -6.510 -0.577 1.00 86.69 83 PRO A N 1
ATOM 601 C CA . PRO A 1 83 ? -4.596 -6.422 0.589 1.00 86.69 83 PRO A CA 1
ATOM 602 C C . PRO A 1 83 ? -4.453 -7.635 1.530 1.00 86.69 83 PRO A C 1
ATOM 604 O O . PRO A 1 83 ? -5.444 -8.215 1.989 1.00 86.69 83 PRO A O 1
ATOM 607 N N . VAL A 1 84 ? -3.217 -8.072 1.760 1.00 85.38 84 VAL A N 1
ATOM 608 C CA . VAL A 1 84 ? -2.851 -9.205 2.617 1.00 85.38 84 VAL A CA 1
ATOM 609 C C . VAL A 1 84 ? -1.535 -8.910 3.333 1.00 85.38 84 VAL A C 1
ATOM 611 O O . VAL A 1 84 ? -0.746 -8.077 2.895 1.00 85.38 84 VAL A O 1
ATOM 614 N N . ALA A 1 85 ? -1.287 -9.598 4.451 1.00 85.12 85 ALA A N 1
ATOM 615 C CA . ALA A 1 85 ? 0.054 -9.617 5.027 1.00 85.12 85 ALA A CA 1
ATOM 616 C C . ALA A 1 85 ? 1.018 -10.252 4.022 1.00 85.12 85 ALA A C 1
ATOM 618 O O . ALA A 1 85 ? 0.624 -11.173 3.307 1.00 85.12 85 ALA A O 1
ATOM 619 N N . PHE A 1 86 ? 2.272 -9.802 4.012 1.00 81.12 86 PHE A N 1
ATOM 620 C CA . PHE A 1 86 ? 3.297 -10.501 3.251 1.00 81.12 86 PHE A CA 1
ATOM 621 C C . PHE A 1 86 ? 3.427 -11.937 3.774 1.00 81.12 86 PHE A C 1
ATOM 623 O O . PHE A 1 86 ? 3.622 -12.153 4.974 1.00 81.12 86 PHE A O 1
ATOM 630 N N . ALA A 1 87 ? 3.275 -12.899 2.873 1.00 77.56 87 ALA A N 1
ATOM 631 C CA . ALA A 1 87 ? 3.439 -14.318 3.118 1.00 77.56 87 ALA A CA 1
ATOM 632 C C . ALA A 1 87 ? 3.908 -14.957 1.813 1.00 77.56 87 ALA A C 1
ATOM 634 O O . ALA A 1 87 ? 3.434 -14.574 0.751 1.00 77.56 87 ALA A O 1
ATOM 635 N N . THR A 1 88 ? 4.804 -15.936 1.910 1.00 70.00 88 THR A N 1
ATOM 636 C CA . THR A 1 88 ? 5.256 -16.710 0.752 1.00 70.00 88 THR A CA 1
ATOM 637 C C . THR A 1 88 ? 4.058 -17.336 0.028 1.00 70.00 88 THR A C 1
ATOM 639 O O . THR A 1 88 ? 3.108 -17.781 0.677 1.00 70.00 88 THR A O 1
ATOM 642 N N . ASP A 1 89 ? 4.120 -17.359 -1.299 1.00 70.12 89 ASP A N 1
ATOM 643 C CA . ASP A 1 89 ? 3.090 -17.774 -2.256 1.00 70.12 89 ASP A CA 1
ATOM 644 C C . ASP A 1 89 ? 1.849 -16.861 -2.313 1.00 70.12 89 ASP A C 1
ATOM 646 O O . ASP A 1 89 ? 0.813 -17.240 -2.873 1.00 70.12 89 ASP A O 1
ATOM 650 N N . VAL A 1 90 ? 1.914 -15.656 -1.733 1.00 73.25 90 VAL A N 1
ATOM 651 C CA . VAL A 1 90 ? 0.801 -14.700 -1.724 1.00 73.25 90 VAL A CA 1
ATOM 652 C C . VAL A 1 90 ? 1.307 -13.288 -2.008 1.00 73.25 90 VAL A C 1
ATOM 654 O O . VAL A 1 90 ? 1.832 -12.619 -1.119 1.00 73.25 90 VAL A O 1
ATOM 657 N N . CYS A 1 91 ? 1.026 -12.780 -3.212 1.00 74.50 91 CYS A N 1
ATOM 658 C CA . CYS A 1 91 ? 1.559 -11.497 -3.676 1.00 74.50 91 CYS A CA 1
ATOM 659 C C . CYS A 1 91 ? 3.092 -11.507 -3.741 1.00 74.50 91 CYS A C 1
ATOM 661 O O . CYS A 1 91 ? 3.770 -10.566 -3.324 1.00 74.50 91 CYS A O 1
ATOM 663 N N . ASP A 1 92 ? 3.630 -12.594 -4.284 1.00 73.62 92 ASP A N 1
ATOM 664 C CA . ASP A 1 92 ? 5.069 -12.731 -4.506 1.00 73.62 92 ASP A CA 1
ATOM 665 C C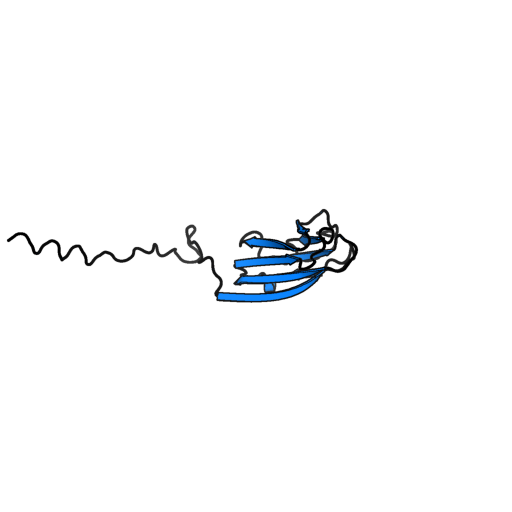 . ASP A 1 92 ? 5.478 -12.062 -5.813 1.00 73.62 92 ASP A C 1
ATOM 667 O O . ASP A 1 92 ? 6.616 -11.633 -5.978 1.00 73.62 92 ASP A O 1
ATOM 671 N N . THR A 1 93 ? 4.545 -11.938 -6.759 1.00 76.88 93 THR A N 1
ATOM 672 C CA . THR A 1 93 ? 4.821 -11.311 -8.047 1.00 76.88 93 THR A CA 1
ATOM 673 C C . THR A 1 93 ? 4.106 -9.965 -8.183 1.00 76.88 93 THR A C 1
ATOM 675 O O . THR A 1 93 ? 2.949 -9.825 -7.777 1.00 76.88 93 THR A O 1
ATOM 678 N N . PRO A 1 94 ? 4.727 -8.966 -8.844 1.00 75.75 94 PRO A N 1
ATOM 679 C CA . PRO A 1 94 ? 4.067 -7.698 -9.163 1.00 75.75 94 PRO A CA 1
ATOM 680 C C . PRO A 1 94 ? 2.752 -7.833 -9.957 1.00 75.75 94 PRO A C 1
ATOM 682 O O . PRO A 1 94 ? 1.968 -6.892 -10.021 1.00 75.75 94 PRO A O 1
ATOM 685 N N . ALA A 1 95 ? 2.500 -8.985 -10.586 1.00 81.12 95 ALA A N 1
ATOM 686 C CA . ALA A 1 95 ? 1.294 -9.240 -11.373 1.00 81.12 95 ALA A CA 1
ATOM 687 C C . ALA A 1 95 ? 0.062 -9.610 -10.523 1.00 81.12 95 ALA A C 1
ATOM 689 O O . ALA A 1 95 ? -1.056 -9.586 -11.034 1.00 81.12 95 ALA A O 1
ATOM 690 N N . GLU A 1 96 ? 0.248 -9.967 -9.251 1.00 79.00 96 GLU A N 1
ATOM 691 C CA . GLU A 1 96 ? -0.821 -10.456 -8.365 1.00 79.00 96 GLU A CA 1
ATOM 692 C C . GLU A 1 96 ? -1.536 -9.345 -7.585 1.00 79.00 96 GLU A C 1
ATOM 694 O O . GLU A 1 96 ? -2.587 -9.585 -6.986 1.00 79.00 96 GLU A O 1
ATOM 699 N N . GLY A 1 97 ? -0.976 -8.135 -7.576 1.00 81.94 97 GLY A N 1
ATOM 700 C CA . GLY A 1 97 ? -1.469 -7.022 -6.774 1.00 81.94 97 GLY A CA 1
ATOM 701 C C . GLY A 1 97 ? -2.021 -5.849 -7.569 1.00 81.94 97 GLY A C 1
ATOM 702 O O . GLY A 1 97 ? -2.185 -5.876 -8.788 1.00 81.94 97 GLY A O 1
ATOM 703 N N . LEU A 1 98 ? -2.308 -4.779 -6.835 1.00 87.81 98 LEU A N 1
ATOM 704 C CA . LEU A 1 98 ? -2.727 -3.501 -7.390 1.00 87.81 98 LEU A CA 1
ATOM 705 C C . LEU A 1 98 ? -1.493 -2.658 -7.700 1.00 87.81 98 LEU A C 1
ATOM 707 O O . LEU A 1 98 ? -0.630 -2.469 -6.846 1.00 87.81 98 LEU A O 1
ATOM 711 N N . THR A 1 99 ? -1.422 -2.112 -8.907 1.00 90.00 99 THR A N 1
ATOM 712 C CA . THR A 1 99 ? -0.316 -1.241 -9.307 1.00 90.00 99 THR A CA 1
ATOM 713 C C . THR A 1 99 ? -0.572 0.200 -8.875 1.00 90.00 99 THR A C 1
ATOM 715 O O . THR A 1 99 ? -1.543 0.825 -9.304 1.00 90.00 99 THR A O 1
ATOM 718 N N . LEU A 1 100 ? 0.338 0.750 -8.076 1.00 90.69 100 LEU A N 1
ATOM 719 C CA . LEU A 1 100 ? 0.390 2.159 -7.707 1.00 90.69 100 LEU A CA 1
ATOM 720 C C . LEU A 1 100 ? 1.535 2.840 -8.471 1.00 90.69 100 LEU A C 1
ATOM 722 O O . LEU A 1 100 ? 2.717 2.729 -8.128 1.00 90.69 100 LEU A O 1
ATOM 726 N N . TRP A 1 101 ? 1.158 3.533 -9.541 1.00 90.88 101 TRP A N 1
ATOM 727 C CA . TRP A 1 101 ? 2.072 4.248 -10.431 1.00 90.88 101 TRP A CA 1
ATOM 728 C C . TRP A 1 101 ? 2.756 5.435 -9.748 1.00 90.88 101 TRP A C 1
ATOM 730 O O . TRP A 1 101 ? 2.278 5.942 -8.733 1.00 90.88 101 TRP A O 1
ATOM 740 N N . GLY A 1 102 ? 3.871 5.883 -10.324 1.00 89.62 102 GLY A N 1
ATOM 741 C CA . GLY A 1 102 ? 4.605 7.055 -9.856 1.00 89.62 102 GLY A CA 1
ATOM 742 C C . GLY A 1 102 ? 3.725 8.305 -9.798 1.00 89.62 102 GLY A C 1
ATOM 743 O O . GLY A 1 102 ? 2.902 8.530 -10.687 1.00 89.62 102 GLY A O 1
ATOM 744 N N . ALA A 1 103 ? 3.877 9.088 -8.729 1.00 88.25 103 ALA A N 1
ATOM 745 C CA . ALA A 1 103 ? 3.023 10.222 -8.361 1.00 88.25 103 ALA A CA 1
ATOM 746 C C . ALA A 1 103 ? 1.523 9.878 -8.242 1.00 88.25 103 ALA A C 1
ATOM 748 O O . ALA A 1 103 ? 0.674 10.772 -8.227 1.00 88.25 103 ALA A O 1
ATOM 749 N N . GLY A 1 104 ? 1.186 8.590 -8.173 1.00 88.81 104 GLY A N 1
ATOM 750 C CA . GLY A 1 104 ? -0.170 8.100 -8.018 1.00 88.81 104 GLY A CA 1
ATOM 751 C C . GLY A 1 104 ? -0.587 8.022 -6.557 1.00 88.81 104 GLY A C 1
ATOM 752 O O . GLY A 1 104 ? 0.233 7.867 -5.648 1.00 88.81 104 GLY A O 1
ATOM 753 N N . SER A 1 105 ? -1.897 8.069 -6.345 1.00 90.62 105 SER A N 1
ATOM 754 C CA . SER A 1 105 ? -2.514 7.786 -5.060 1.00 90.62 105 SER A CA 1
ATOM 755 C C . SER A 1 105 ? -3.682 6.825 -5.237 1.00 90.62 105 SER A C 1
ATOM 757 O O . SER A 1 105 ? -4.397 6.863 -6.242 1.00 90.62 105 SER A O 1
ATOM 759 N N . LEU A 1 106 ? -3.855 5.934 -4.265 1.00 89.31 106 LEU A N 1
ATOM 760 C CA . LEU A 1 106 ? -4.956 4.989 -4.226 1.00 89.31 106 LEU A CA 1
ATOM 761 C C . LEU A 1 106 ? -5.684 5.118 -2.884 1.00 89.31 106 LEU A C 1
ATOM 763 O O . LEU A 1 106 ? -5.164 4.655 -1.863 1.00 89.31 106 LEU A O 1
ATOM 767 N N . PRO A 1 107 ? -6.863 5.763 -2.862 1.00 87.62 107 PRO A N 1
ATOM 768 C CA . PRO A 1 107 ? -7.714 5.774 -1.686 1.00 87.62 107 PRO A CA 1
ATOM 769 C C . PRO A 1 107 ? -8.441 4.431 -1.562 1.00 87.62 107 PRO A C 1
ATOM 771 O O . PRO A 1 107 ? -9.050 3.948 -2.516 1.00 87.62 107 PRO A O 1
ATOM 774 N N . ILE A 1 108 ? -8.393 3.839 -0.374 1.00 84.38 108 ILE A N 1
ATOM 775 C CA . ILE A 1 108 ? -9.120 2.622 -0.022 1.00 84.38 108 ILE A CA 1
ATOM 776 C C . ILE A 1 108 ? -10.180 2.973 1.021 1.00 84.38 108 ILE A C 1
ATOM 778 O O . ILE A 1 108 ? -9.861 3.262 2.177 1.00 84.38 108 ILE A O 1
ATOM 782 N N . ASP A 1 109 ? -11.446 2.917 0.603 1.00 71.25 109 ASP A N 1
ATOM 783 C CA . ASP A 1 109 ? -12.609 3.088 1.474 1.00 71.25 109 ASP A CA 1
ATOM 784 C C . ASP A 1 109 ? -12.898 1.818 2.291 1.00 71.25 109 ASP A C 1
ATOM 786 O O . ASP A 1 109 ? -12.697 0.685 1.838 1.00 71.25 109 ASP A O 1
ATOM 790 N N . ARG A 1 110 ? -13.412 2.001 3.514 1.00 60.97 110 ARG A N 1
ATOM 791 C CA . ARG A 1 110 ? -13.835 0.921 4.420 1.00 60.97 110 ARG A CA 1
ATOM 792 C C . ARG A 1 110 ? -14.786 -0.079 3.744 1.00 60.97 110 ARG A C 1
ATOM 794 O O . ARG A 1 110 ? -15.978 0.188 3.651 1.00 60.97 110 ARG A O 1
ATOM 801 N N . ALA A 1 111 ? -14.264 -1.248 3.363 1.00 43.53 111 ALA A N 1
ATOM 802 C CA . ALA A 1 111 ? -14.839 -2.595 3.545 1.00 43.53 111 ALA A CA 1
ATOM 803 C C . ALA A 1 111 ? -14.267 -3.586 2.515 1.00 43.53 111 ALA A C 1
ATOM 805 O O . ALA A 1 111 ? -14.972 -4.009 1.605 1.00 43.53 111 ALA A O 1
ATOM 806 N N . ILE A 1 112 ? -13.005 -4.003 2.661 1.00 48.94 112 ILE A N 1
ATOM 807 C CA . ILE A 1 112 ? -12.535 -5.227 1.979 1.00 48.94 112 ILE A CA 1
ATOM 808 C C . ILE A 1 112 ? -11.866 -6.204 2.954 1.00 48.94 112 ILE A C 1
ATOM 810 O O . ILE A 1 112 ? -12.039 -7.407 2.790 1.00 48.94 112 ILE A O 1
ATOM 814 N N . ARG A 1 113 ? -11.205 -5.736 4.023 1.00 52.12 113 ARG A N 1
ATOM 815 C CA . ARG A 1 113 ? -10.748 -6.542 5.175 1.00 52.12 113 ARG A CA 1
ATOM 816 C C . ARG A 1 113 ? -10.111 -5.601 6.200 1.00 52.12 113 A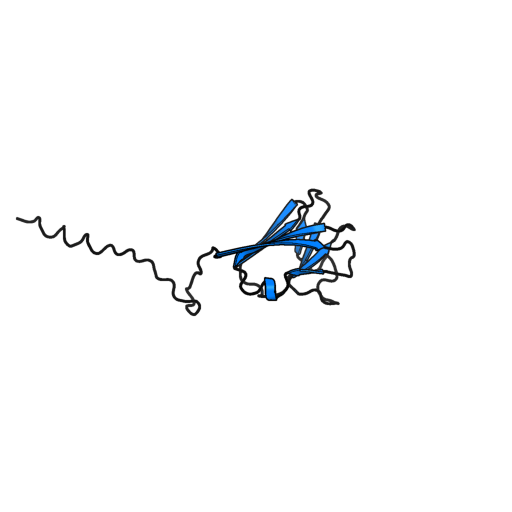RG A C 1
ATOM 818 O O . ARG A 1 113 ? -9.361 -4.719 5.797 1.00 52.12 113 ARG A O 1
ATOM 825 N N . ASP A 1 114 ? -10.299 -5.841 7.498 1.00 59.38 114 ASP A N 1
ATOM 826 C CA . ASP A 1 114 ? -9.412 -5.338 8.571 1.00 59.38 114 ASP A CA 1
ATOM 827 C C . ASP A 1 114 ? -8.014 -6.009 8.488 1.00 59.38 114 ASP A C 1
ATOM 829 O O . ASP A 1 114 ? -7.443 -6.474 9.473 1.00 59.38 114 ASP A O 1
ATOM 833 N N . GLY A 1 115 ? -7.506 -6.176 7.268 1.00 73.94 115 GLY A N 1
ATOM 834 C CA . GLY A 1 115 ? -6.348 -6.980 6.928 1.00 73.94 115 GLY A CA 1
ATOM 835 C C . GLY A 1 115 ? -5.096 -6.130 6.822 1.00 73.94 115 GLY A C 1
ATOM 836 O O . GLY A 1 115 ? -5.146 -4.930 6.558 1.00 73.94 115 GLY A O 1
ATOM 837 N N . ALA A 1 116 ? -3.958 -6.782 7.028 1.00 87.06 116 ALA A N 1
ATOM 838 C CA . ALA A 1 116 ? -2.673 -6.201 6.691 1.00 87.06 116 ALA A CA 1
ATOM 839 C C . ALA A 1 116 ? -2.574 -5.939 5.179 1.00 87.06 116 ALA A C 1
ATOM 841 O O . ALA A 1 116 ? -3.271 -6.572 4.387 1.00 87.06 116 ALA A O 1
ATOM 842 N N . TRP A 1 117 ? -1.681 -5.028 4.813 1.00 88.88 117 TRP A N 1
ATOM 843 C CA . TRP A 1 117 ? -1.283 -4.742 3.445 1.00 88.88 117 TRP A CA 1
ATOM 844 C C . TRP A 1 117 ? 0.209 -4.987 3.296 1.00 88.88 117 TRP A C 1
ATOM 846 O O . TRP A 1 117 ? 0.977 -4.726 4.228 1.00 88.88 117 TRP A O 1
ATOM 856 N N . SER A 1 118 ? 0.622 -5.431 2.120 1.00 89.38 118 SER A N 1
ATOM 857 C CA . SER A 1 118 ? 2.021 -5.602 1.747 1.00 89.38 118 SER A CA 1
ATOM 858 C C . SER A 1 118 ? 2.343 -4.831 0.477 1.00 89.38 118 SER A C 1
ATOM 860 O O . SER A 1 118 ? 1.444 -4.431 -0.269 1.00 89.38 118 SER A O 1
ATOM 862 N N . CYS A 1 119 ? 3.632 -4.599 0.248 1.00 89.19 119 CYS A N 1
ATOM 863 C CA . CYS A 1 119 ? 4.107 -4.009 -0.989 1.00 89.19 119 CYS A CA 1
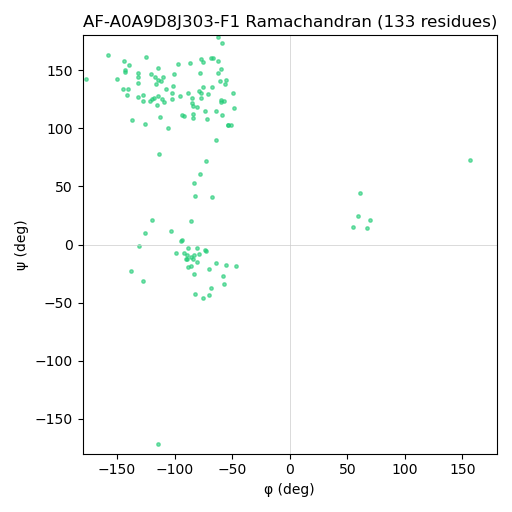ATOM 864 C C . CYS A 1 119 ? 5.393 -4.649 -1.500 1.00 89.19 119 CYS A C 1
ATOM 866 O O . CYS A 1 119 ? 6.202 -5.170 -0.729 1.00 89.19 119 CYS A O 1
ATOM 868 N N . ILE A 1 120 ? 5.570 -4.537 -2.814 1.00 86.75 120 ILE A N 1
ATOM 869 C CA . ILE A 1 120 ? 6.744 -4.974 -3.562 1.00 86.75 120 ILE A CA 1
ATOM 870 C C . ILE A 1 120 ? 7.000 -3.991 -4.710 1.00 86.75 120 ILE A C 1
ATOM 872 O O . ILE A 1 120 ? 6.062 -3.581 -5.400 1.00 86.75 120 ILE A O 1
ATOM 876 N N . SER A 1 121 ? 8.242 -3.548 -4.911 1.00 81.19 121 SER A N 1
ATOM 877 C CA . SER A 1 121 ? 8.559 -2.683 -6.053 1.00 81.19 121 SER A CA 1
ATOM 878 C C . SER A 1 121 ? 8.608 -3.500 -7.341 1.00 81.19 121 SER A C 1
ATOM 880 O O . SER A 1 121 ? 9.208 -4.571 -7.388 1.00 81.19 121 SER A O 1
ATOM 882 N N . GLY A 1 122 ? 7.997 -2.990 -8.413 1.00 75.12 122 GLY A N 1
ATOM 883 C CA . GLY A 1 122 ? 8.029 -3.646 -9.722 1.00 75.12 122 GLY A CA 1
ATOM 884 C C . GLY A 1 122 ? 9.145 -3.157 -10.647 1.00 75.12 122 GLY A C 1
ATOM 885 O O . GLY A 1 122 ? 9.180 -3.561 -11.807 1.00 75.12 122 GLY A O 1
ATOM 886 N N . THR A 1 123 ? 10.021 -2.259 -10.181 1.00 72.12 123 THR A N 1
ATOM 887 C CA . THR A 1 123 ? 10.850 -1.425 -11.078 1.00 72.12 123 THR A CA 1
ATOM 888 C C . THR A 1 123 ? 12.347 -1.500 -10.823 1.00 72.12 123 THR A C 1
ATOM 890 O O . THR A 1 123 ? 13.101 -0.715 -11.394 1.00 72.12 123 THR A O 1
ATOM 893 N N . GLY A 1 124 ? 12.794 -2.437 -9.979 1.00 74.31 124 GLY A N 1
ATOM 894 C CA . GLY A 1 124 ? 14.217 -2.648 -9.687 1.00 74.31 124 GLY A CA 1
ATOM 895 C C . GLY A 1 124 ? 14.865 -1.520 -8.878 1.00 74.31 124 GLY A C 1
ATOM 896 O O . GLY A 1 124 ? 16.081 -1.358 -8.915 1.00 74.31 124 GLY A O 1
ATOM 897 N N . ALA A 1 125 ? 14.058 -0.723 -8.174 1.00 80.69 125 ALA A N 1
ATOM 898 C CA . ALA A 1 125 ? 14.507 0.267 -7.202 1.00 80.69 125 ALA A CA 1
ATOM 899 C C . ALA A 1 125 ? 13.533 0.307 -6.021 1.00 80.69 125 ALA A C 1
ATOM 901 O O . ALA A 1 125 ? 12.336 0.075 -6.204 1.00 80.69 125 ALA A O 1
ATOM 902 N N . ALA A 1 126 ? 14.029 0.613 -4.822 1.00 86.88 126 ALA A N 1
ATOM 903 C CA . ALA A 1 126 ? 13.168 0.762 -3.659 1.00 86.88 126 ALA A CA 1
ATOM 904 C C . ALA A 1 126 ? 12.277 2.001 -3.833 1.00 86.88 126 ALA A C 1
ATOM 906 O O . ALA A 1 126 ? 12.745 3.059 -4.267 1.00 86.88 126 ALA A O 1
ATOM 907 N N . ILE A 1 127 ? 10.993 1.868 -3.511 1.00 89.69 127 ILE A N 1
ATOM 908 C CA . ILE A 1 127 ? 10.005 2.943 -3.638 1.00 89.69 127 ILE A CA 1
ATOM 909 C C . ILE A 1 127 ? 9.418 3.232 -2.266 1.00 89.69 127 ILE A C 1
ATOM 911 O O . ILE A 1 127 ? 8.870 2.343 -1.620 1.00 89.69 127 ILE A O 1
ATOM 915 N N . THR A 1 128 ? 9.485 4.492 -1.845 1.00 91.12 128 THR A N 1
ATOM 916 C CA . THR A 1 128 ? 8.788 4.949 -0.645 1.00 91.12 128 THR A CA 1
ATOM 917 C C . THR A 1 128 ? 7.304 5.131 -0.940 1.00 91.12 128 THR A C 1
ATOM 919 O O . THR A 1 128 ? 6.922 5.852 -1.865 1.00 91.12 128 THR A O 1
ATOM 922 N N . VAL A 1 129 ? 6.475 4.491 -0.124 1.00 92.00 129 VAL A N 1
ATOM 923 C CA . VAL A 1 129 ? 5.028 4.665 -0.108 1.00 92.00 129 VAL A CA 1
ATOM 924 C C . VAL A 1 129 ? 4.648 5.411 1.158 1.00 92.00 129 VAL A C 1
ATOM 926 O O . VAL A 1 129 ? 4.935 4.971 2.271 1.00 92.00 129 VAL A O 1
ATOM 929 N N . GLU A 1 130 ? 3.986 6.542 0.974 1.00 93.94 130 GLU A N 1
ATOM 930 C CA . GLU A 1 130 ? 3.316 7.271 2.039 1.00 93.94 130 GLU A CA 1
ATOM 931 C C . GLU A 1 130 ? 1.975 6.599 2.338 1.00 93.94 130 GLU A C 1
ATOM 933 O O . GLU A 1 130 ? 1.195 6.283 1.432 1.00 93.94 130 GLU A O 1
ATOM 938 N N . VAL A 1 131 ? 1.708 6.379 3.622 1.00 92.06 131 VAL A N 1
ATOM 939 C CA . VAL A 1 131 ? 0.470 5.784 4.114 1.00 92.06 131 VAL A CA 1
ATOM 940 C C . VAL A 1 131 ? -0.206 6.759 5.062 1.00 92.06 131 VAL A C 1
ATOM 942 O O . VAL A 1 131 ? 0.362 7.152 6.084 1.00 92.06 131 VAL A O 1
ATOM 945 N N . LEU A 1 132 ? -1.454 7.100 4.755 1.00 91.69 132 LEU A N 1
ATOM 946 C CA . LEU A 1 132 ? -2.324 7.870 5.636 1.00 91.69 132 LEU A CA 1
ATOM 947 C C . LEU A 1 132 ? -3.511 7.002 6.052 1.00 91.69 132 LEU A C 1
ATOM 949 O O . LEU A 1 132 ? -4.277 6.544 5.209 1.00 91.69 132 LEU A O 1
ATOM 953 N N . ILE A 1 133 ? -3.666 6.782 7.354 1.00 89.12 133 ILE A N 1
ATOM 954 C CA . ILE A 1 133 ? -4.765 6.013 7.943 1.00 89.12 133 ILE A CA 1
ATOM 955 C C . ILE A 1 133 ? -5.672 6.954 8.722 1.00 89.12 133 ILE A C 1
ATOM 957 O O . ILE A 1 133 ? -5.230 7.630 9.652 1.00 89.12 133 ILE A O 1
ATOM 961 N N . GLU A 1 134 ? -6.955 6.929 8.398 1.00 87.12 134 GLU A N 1
ATOM 962 C CA . GLU A 1 134 ? -8.004 7.634 9.127 1.00 87.12 134 GLU A CA 1
ATOM 963 C C . GLU A 1 134 ? -8.770 6.659 10.026 1.00 87.12 134 GLU A C 1
ATOM 965 O O . GLU A 1 134 ? -9.100 5.562 9.581 1.00 87.12 134 GLU A O 1
ATOM 970 N N . LYS A 1 135 ? -9.080 7.020 11.277 1.00 82.25 135 LYS A N 1
ATOM 971 C CA . LYS A 1 135 ? -9.853 6.193 12.232 1.00 82.25 135 LYS A CA 1
ATOM 972 C C . LYS A 1 135 ? -11.030 6.948 12.838 1.00 82.25 135 LYS A C 1
ATOM 974 O O . LYS A 1 135 ? -10.819 8.092 13.292 1.00 82.25 135 LYS A O 1
#

pLDDT: mean 75.33, std 15.61, range [42.72, 94.06]

Secondary structure (DSSP, 8-state):
---SSSSSGGG-----------TT-TT----S--S-EEEE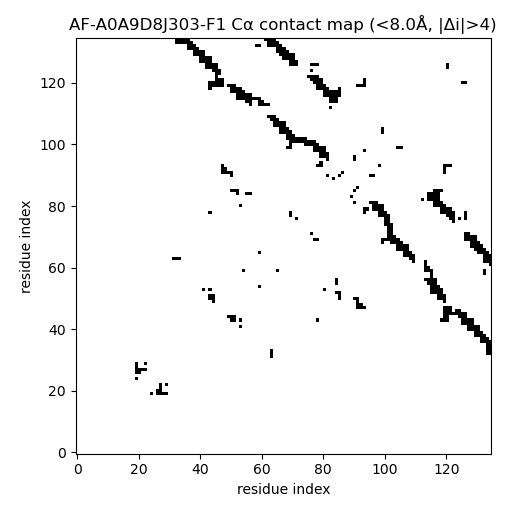EEEE-S-SS--EEEE-HHHHTT-SEEEEEE----TT--EEEESS--BTTBS-STTSSEEE-TT-EEEEES-S-S--EEEEESSSS-EEEEEEEE-

Nearest PDB structures (foldseek):
  8as5-assembly1_E  TM=4.871E-01  e=2.700E-02  Homo sapiens
  4qma-assembly1_A  TM=5.781E-01  e=2.249E-01  Cupriavidus pinatubonensis JMP134
  7fcn-assembly4_D  TM=3.730E-01  e=2.119E-02  Photorhabdus akhurstii
  4wvz-assembly2_B  TM=4.983E-01  e=1.386E-01  Pseudomonas aeruginosa PAO1
  7kov-assembly1_B  TM=5.815E-01  e=3.880E-01  Azotobacter vinelandii

Mean predicted 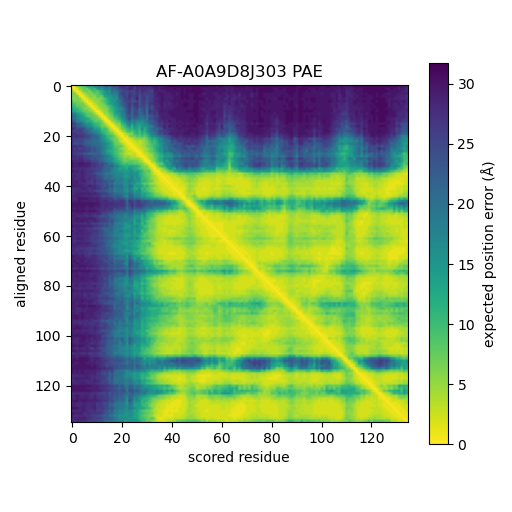aligned error: 12.74 Å

Foldseek 3Di:
DPPDPVVVVVPPVPPPPVPQDPPPDPRRDDDLAFPDKDKDKDWAALDLADKAFPFALVRLVPFQKKKKFFQAQDQLKKKFKAQAHDDPPQSSGSVRGDIAGHRGMDMDGPDDDSHIMIMHIPRRHITMMMMMTGD

Solvent-accessible surface area (backbone atoms only — not comparable to full-atom values): 7730 Å² total; per-residue (Å²): 135,98,72,72,77,71,70,69,69,71,78,70,78,66,81,78,67,78,74,57,47,59,96,86,36,96,76,38,71,71,76,92,70,53,89,43,79,47,77,52,76,40,76,19,38,36,44,69,75,59,49,35,72,65,34,50,37,77,68,34,48,76,38,51,32,40,35,42,31,27,71,46,76,47,76,80,43,34,36,17,36,34,86,36,57,57,46,92,96,46,68,48,48,63,85,72,36,48,79,43,40,26,62,30,72,50,80,42,71,72,81,89,67,69,42,14,21,15,23,25,15,66,55,72,44,68,41,55,33,41,37,39,37,26,52